Protein AF-A0A949BTP9-F1 (afdb_monomer_lite)

pLDDT: mean 86.11, std 14.09, range [42.12, 98.75]

Radius of gyration: 17.7 Å; chains: 1; bounding box: 39×38×44 Å

Sequence (178 aa):
MPKEGQIRRTRLQELIVFGQRAGFKTISLGFCNGVFEEVGILSDILSQYFIVYSVCCKTSGVDKRLQNTPYINPNAAFESACNPVGQAKIDNKLGVDLSVQLGICLGHDMAFESHTLPPTTTFAPKDRVLGHNTLAALYSGARAMDVDYADPRPYEVVARYVGAEPDDLDDLARGESA

Foldseek 3Di:
DDDPPDDPDALLRCVQVVCVVVVFAEEEEEEEPVCVVVVVVSQVVCVVRHHYHYHYQQNLVAFCVVVVHDDPDNPDPGDGDGQLLLSQVVQVVVVGQEYEYYQDEPLSVVLNVVNHPHHYDYNFYHDPVPRRPVVVCVVVVDDPVVDDPVPCPPVVSVVQVVPDDPVSSCPVVSNVSD

Secondary structure (DSSP, 8-state):
-PPTTS----HHHHHHHHHHHHT--EEEEEE-GGGHHHHHHHHHHHTTTSEEEEEETTTT--BGGGGTPPPSSTT-S--BPP-HHHHHHHHHHHT-SEEEEESPPTTHHHHHHTT--S-EEEEE---TTTTT-TTHHHHTT--GGGS-TTS-TTHHHHTTTTT--GGGG--HHHHTT-

Structure (mmCIF, N/CA/C/O backbone):
data_AF-A0A949BTP9-F1
#
_entry.id   AF-A0A949BTP9-F1
#
loop_
_atom_site.group_PDB
_atom_site.id
_atom_site.type_symbol
_atom_site.label_atom_id
_atom_site.label_alt_id
_atom_site.label_comp_id
_atom_site.label_asym_id
_atom_site.label_entity_id
_atom_site.label_seq_id
_atom_site.pdbx_PDB_ins_code
_atom_site.Cartn_x
_atom_site.Cartn_y
_atom_site.Cartn_z
_atom_site.occupancy
_atom_site.B_iso_or_equiv
_atom_site.auth_seq_id
_atom_site.auth_comp_id
_atom_site.auth_asym_id
_atom_site.auth_atom_id
_atom_site.pdbx_PDB_model_num
ATOM 1 N N . MET A 1 1 ? 0.899 21.263 14.293 1.00 64.75 1 MET A N 1
ATOM 2 C CA . MET A 1 1 ? 0.229 20.697 15.490 1.00 64.75 1 MET A CA 1
ATOM 3 C C . MET A 1 1 ? -1.276 20.898 15.344 1.00 64.75 1 MET A C 1
ATOM 5 O O . MET A 1 1 ? -1.644 21.952 14.829 1.00 64.75 1 MET A O 1
ATOM 9 N N . PRO A 1 2 ? -2.126 19.934 15.747 1.00 75.38 2 PRO A N 1
ATOM 10 C CA . PRO A 1 2 ? -3.582 20.077 15.664 1.00 75.38 2 PRO A CA 1
ATOM 11 C C . PRO A 1 2 ? -4.070 21.290 16.465 1.00 75.38 2 PRO A C 1
ATOM 13 O O . PRO A 1 2 ? -3.603 21.519 17.584 1.00 75.38 2 PRO A O 1
ATOM 16 N N . LYS A 1 3 ? -5.004 22.055 15.894 1.00 83.56 3 LYS A N 1
ATOM 17 C CA . LYS A 1 3 ? -5.662 23.185 16.565 1.00 83.56 3 LYS A CA 1
ATOM 18 C C . LYS A 1 3 ? -6.618 22.688 17.655 1.00 83.56 3 LYS A C 1
ATOM 20 O O . LYS A 1 3 ? -6.953 21.504 17.725 1.00 83.56 3 LYS A O 1
ATOM 25 N N . GLU A 1 4 ? -7.055 23.597 18.517 1.00 78.00 4 GLU A N 1
ATOM 26 C CA . GLU A 1 4 ? -8.084 23.311 19.516 1.00 78.00 4 GLU A CA 1
ATOM 27 C C . GLU A 1 4 ? -9.378 22.814 18.843 1.00 78.00 4 GLU A C 1
ATOM 29 O O . GLU A 1 4 ? -9.775 23.324 17.797 1.00 78.00 4 GLU A O 1
ATOM 34 N N . GLY A 1 5 ? -9.974 21.748 19.388 1.00 80.25 5 GLY A N 1
ATOM 35 C CA . GLY A 1 5 ? -11.140 21.066 18.810 1.00 80.25 5 GLY A CA 1
ATOM 36 C C . GLY A 1 5 ? -10.847 20.032 17.707 1.00 80.25 5 GLY A C 1
ATOM 37 O O . GLY A 1 5 ? -11.749 19.281 17.344 1.00 80.25 5 GLY A O 1
ATOM 38 N N . GLN A 1 6 ? -9.614 19.932 17.191 1.00 81.25 6 GLN A N 1
ATOM 39 C CA . GLN A 1 6 ? -9.257 18.913 16.192 1.00 81.25 6 GLN A CA 1
ATOM 40 C C . GLN A 1 6 ? -8.899 17.565 16.830 1.00 81.25 6 GLN A C 1
ATOM 42 O O . GLN A 1 6 ? -8.348 17.500 17.933 1.00 81.25 6 GLN A O 1
ATOM 47 N N . ILE A 1 7 ? -9.166 16.477 16.100 1.00 81.50 7 ILE A N 1
ATOM 48 C CA . ILE A 1 7 ? -8.783 15.119 16.502 1.00 81.50 7 ILE A CA 1
ATOM 49 C C . ILE A 1 7 ? -7.260 15.061 16.689 1.00 81.50 7 ILE A C 1
ATOM 51 O O . ILE A 1 7 ? -6.487 15.380 15.788 1.00 81.50 7 ILE A O 1
ATOM 55 N N . ARG A 1 8 ? -6.827 14.639 17.881 1.00 85.12 8 ARG A N 1
ATOM 56 C CA . ARG A 1 8 ? -5.415 14.430 18.231 1.00 85.12 8 ARG A CA 1
ATOM 57 C C . ARG A 1 8 ? -5.077 12.946 18.187 1.00 85.12 8 ARG A C 1
ATOM 59 O O . ARG A 1 8 ? -4.897 12.315 19.225 1.00 85.12 8 ARG A O 1
ATOM 66 N N . ARG A 1 9 ? -5.052 12.383 16.983 1.00 91.75 9 ARG A N 1
ATOM 67 C CA . ARG A 1 9 ? -4.648 10.996 16.736 1.00 91.75 9 ARG A CA 1
ATOM 68 C C . ARG A 1 9 ? -3.682 10.953 15.566 1.00 91.75 9 ARG A C 1
ATOM 70 O O . ARG A 1 9 ? -3.826 11.718 14.617 1.00 91.75 9 ARG A O 1
ATOM 77 N N . THR A 1 10 ? -2.689 10.077 15.645 1.00 94.25 10 THR A N 1
ATOM 78 C CA . THR A 1 10 ? -1.897 9.709 14.468 1.00 94.25 10 THR A CA 1
ATOM 79 C C . THR A 1 10 ? -2.757 8.883 13.513 1.00 94.25 10 THR A C 1
ATOM 81 O O . THR A 1 10 ? -3.760 8.300 13.927 1.00 94.25 10 THR A O 1
ATOM 84 N N . ARG A 1 11 ? -2.340 8.765 12.247 1.00 94.81 11 ARG A N 1
ATOM 85 C CA . ARG A 1 11 ? -3.023 7.904 11.267 1.00 94.81 11 ARG A CA 1
ATOM 86 C C . ARG A 1 11 ? -3.164 6.457 11.762 1.00 94.81 11 ARG A C 1
ATOM 88 O O . ARG A 1 11 ? -4.209 5.855 11.565 1.00 94.81 11 ARG A O 1
ATOM 95 N N . LEU A 1 12 ? -2.154 5.933 12.462 1.00 97.50 12 LEU A N 1
ATOM 96 C CA . LEU A 1 12 ? -2.194 4.610 13.097 1.00 97.50 12 LEU A CA 1
ATOM 97 C C . LEU A 1 12 ? -3.273 4.508 14.179 1.00 97.50 12 LEU A C 1
ATOM 99 O O . LEU A 1 12 ? -4.072 3.575 14.177 1.00 97.50 12 LEU A O 1
ATOM 103 N N . GLN A 1 13 ? -3.322 5.480 15.091 1.00 97.56 13 GLN A N 1
ATOM 104 C CA . GLN A 1 13 ? -4.334 5.505 16.149 1.00 97.56 13 GLN A CA 1
ATOM 105 C C . GLN A 1 13 ? -5.745 5.658 15.574 1.00 97.56 13 GLN A C 1
ATOM 107 O O . GLN A 1 13 ? -6.690 5.062 16.082 1.00 97.56 13 GLN A O 1
ATOM 112 N N . GLU A 1 14 ? -5.897 6.461 14.523 1.00 96.50 14 GLU A N 1
ATOM 113 C CA . GLU A 1 14 ? -7.171 6.642 13.838 1.00 96.50 14 GLU A CA 1
ATOM 114 C C . GLU A 1 14 ? -7.622 5.368 13.124 1.00 96.50 14 GLU A C 1
ATOM 116 O O . GLU A 1 14 ? -8.767 4.973 13.312 1.00 96.50 14 GLU A O 1
ATOM 121 N N . LEU A 1 15 ? -6.722 4.682 12.412 1.00 98.06 15 LEU A N 1
ATOM 122 C CA . LEU A 1 15 ? -6.996 3.396 11.768 1.00 98.06 15 LEU A CA 1
ATOM 123 C C . LEU A 1 15 ? -7.539 2.365 12.770 1.00 98.06 15 LEU A C 1
ATOM 125 O O . LEU A 1 15 ? -8.594 1.776 12.539 1.00 98.06 15 LEU A O 1
ATOM 129 N N . ILE A 1 16 ? -6.863 2.199 13.912 1.00 98.56 16 ILE A N 1
ATOM 130 C CA . ILE A 1 16 ? -7.267 1.239 14.949 1.00 98.56 16 ILE A CA 1
ATOM 131 C C . ILE A 1 16 ? -8.628 1.618 15.544 1.00 98.56 16 ILE A C 1
ATOM 133 O O . ILE A 1 16 ? -9.540 0.793 15.590 1.00 98.56 16 ILE A O 1
ATOM 137 N N . VAL A 1 17 ? -8.798 2.873 15.975 1.00 97.81 17 VAL A N 1
ATOM 138 C CA . VAL A 1 17 ? -10.048 3.311 16.619 1.00 97.81 17 VAL A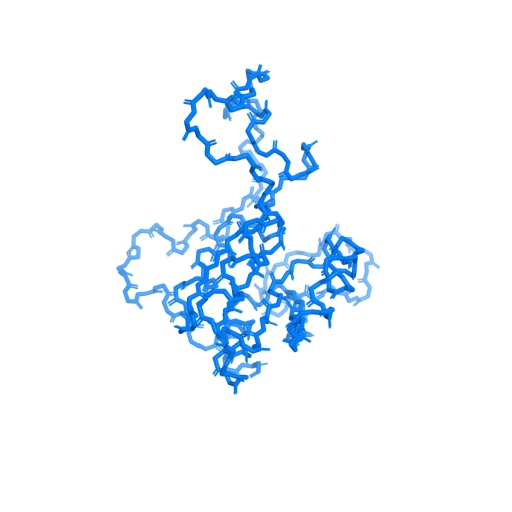 CA 1
ATOM 139 C C . VAL A 1 17 ? -11.222 3.273 15.643 1.00 97.81 17 VAL A C 1
ATOM 141 O O . VAL A 1 17 ? -12.331 2.913 16.041 1.00 97.81 17 VAL A O 1
ATOM 144 N N . PHE A 1 18 ? -11.000 3.646 14.382 1.00 97.62 18 PHE A N 1
ATOM 145 C CA . PHE A 1 18 ? -12.016 3.574 13.341 1.00 97.62 18 PHE A CA 1
ATOM 146 C C . PHE A 1 18 ? -12.445 2.126 13.108 1.00 97.62 18 PHE A C 1
ATOM 148 O O . PHE A 1 18 ? -13.634 1.839 13.221 1.00 97.62 18 PHE A O 1
ATOM 155 N N . GLY A 1 19 ? -11.495 1.208 12.890 1.00 98.06 19 GLY A N 1
ATOM 156 C CA . GLY A 1 19 ? -11.800 -0.206 12.661 1.00 98.06 19 GLY A CA 1
ATOM 157 C C . GLY A 1 19 ? -12.564 -0.844 13.824 1.00 98.06 19 GLY A C 1
ATOM 158 O O . GLY A 1 19 ? -13.581 -1.501 13.613 1.00 98.06 19 GLY A O 1
ATOM 159 N N . GLN A 1 20 ? -12.155 -0.570 15.068 1.00 98.38 20 GLN A N 1
ATOM 160 C CA . GLN A 1 20 ? -12.858 -1.063 16.258 1.00 98.38 20 GLN A CA 1
ATOM 161 C C . GLN A 1 20 ? -14.295 -0.537 16.349 1.00 98.38 20 GLN A C 1
ATOM 163 O O . GLN A 1 20 ? -15.212 -1.296 16.657 1.00 98.38 20 GLN A O 1
ATOM 168 N N . ARG A 1 21 ? -14.508 0.758 16.078 1.00 98.00 21 ARG A N 1
ATOM 169 C CA . ARG A 1 21 ? -15.843 1.379 16.126 1.00 98.00 21 ARG A CA 1
ATOM 170 C C . ARG A 1 21 ? -16.743 0.945 14.977 1.00 98.00 21 ARG A C 1
ATOM 172 O O . ARG A 1 21 ? -17.948 0.848 15.179 1.00 98.00 21 ARG A O 1
ATOM 179 N N . ALA A 1 22 ? -16.167 0.687 13.808 1.00 97.94 22 ALA A N 1
ATOM 180 C CA . ALA A 1 22 ? -16.874 0.147 12.655 1.00 97.94 22 ALA A CA 1
ATOM 181 C C . ALA A 1 22 ? -17.221 -1.345 12.824 1.00 97.94 22 ALA A C 1
ATOM 183 O O . ALA A 1 22 ? -18.015 -1.880 12.059 1.00 97.94 22 ALA A O 1
ATOM 184 N N . GLY A 1 23 ? -16.657 -2.013 13.838 1.00 98.19 23 GLY A N 1
ATOM 185 C CA . GLY A 1 23 ? -16.888 -3.432 14.099 1.00 98.19 23 GLY A CA 1
ATOM 186 C C . GLY A 1 23 ? -16.077 -4.369 13.203 1.00 98.19 23 GLY A C 1
ATOM 187 O O . GLY A 1 23 ? -16.351 -5.570 13.212 1.00 98.19 23 GLY A O 1
ATOM 188 N N . PHE A 1 24 ? -15.079 -3.846 12.483 1.00 98.56 24 PHE A N 1
ATOM 189 C CA . PHE A 1 24 ? -14.214 -4.620 11.594 1.00 98.56 24 PHE A CA 1
ATOM 190 C C . PHE A 1 24 ? -13.493 -5.732 12.359 1.00 98.56 24 PHE A C 1
ATOM 192 O O . PHE A 1 24 ? -13.070 -5.560 13.507 1.00 98.56 24 PHE A O 1
ATOM 199 N N . LYS A 1 25 ? -13.368 -6.890 11.715 1.00 98.56 25 LYS A N 1
ATOM 200 C CA . LYS A 1 25 ? -12.696 -8.091 12.222 1.00 98.56 25 LYS A CA 1
ATOM 201 C C . LYS A 1 25 ? -11.432 -8.401 11.445 1.00 98.56 25 LYS A C 1
ATOM 203 O O . LYS A 1 25 ? -10.498 -8.938 12.029 1.00 98.56 25 LYS A O 1
ATOM 208 N N . THR A 1 26 ? -11.405 -8.060 10.164 1.00 98.75 26 THR A N 1
ATOM 209 C CA . THR A 1 26 ? -10.352 -8.419 9.221 1.00 98.75 26 THR A CA 1
ATOM 210 C C . THR A 1 26 ? -9.813 -7.183 8.511 1.00 98.75 26 THR A C 1
ATOM 212 O O . THR A 1 26 ? -10.573 -6.340 8.040 1.00 98.75 26 THR A O 1
ATOM 215 N N . ILE A 1 27 ? -8.489 -7.070 8.435 1.00 98.69 27 ILE A N 1
ATOM 216 C CA . ILE A 1 27 ? -7.801 -6.013 7.691 1.00 98.69 27 ILE A CA 1
ATOM 217 C C . ILE A 1 27 ? -6.800 -6.667 6.744 1.00 98.69 27 ILE A C 1
ATOM 219 O O . ILE A 1 27 ? -6.021 -7.514 7.177 1.00 98.69 27 ILE A O 1
ATOM 223 N N . SER A 1 28 ? -6.792 -6.265 5.474 1.00 98.56 28 SER A N 1
ATOM 224 C CA . SER A 1 28 ? -5.697 -6.595 4.556 1.00 98.56 28 SER A CA 1
ATOM 225 C C . SER A 1 28 ? -4.701 -5.447 4.468 1.00 98.56 28 SER A C 1
ATOM 227 O O . SER A 1 28 ? -5.086 -4.279 4.419 1.00 98.56 28 SER A O 1
ATOM 229 N N . LEU A 1 29 ? -3.415 -5.782 4.432 1.00 98.62 29 LEU A N 1
ATOM 230 C CA . LEU A 1 29 ? -2.322 -4.869 4.131 1.00 98.62 29 LEU A CA 1
ATOM 231 C C . LEU A 1 29 ? -1.851 -5.129 2.699 1.00 98.62 29 LEU A C 1
ATOM 233 O O . LEU A 1 29 ? -1.089 -6.065 2.465 1.00 98.62 29 LEU A O 1
ATOM 237 N N . GLY A 1 30 ? -2.285 -4.306 1.746 1.00 97.94 30 GLY A N 1
ATOM 238 C CA . GLY A 1 30 ? -1.777 -4.316 0.373 1.00 97.94 30 GLY A CA 1
ATOM 239 C C . GLY A 1 30 ? -0.528 -3.444 0.270 1.00 97.94 30 GLY A C 1
ATOM 240 O O . GLY A 1 30 ? -0.593 -2.240 0.521 1.00 97.94 30 GLY A O 1
ATOM 241 N N . PHE A 1 31 ? 0.633 -4.002 -0.077 1.00 98.06 31 PHE A N 1
ATOM 242 C CA . PHE A 1 31 ? 1.885 -3.258 0.088 1.00 98.06 31 PHE A CA 1
ATOM 243 C C . PHE A 1 31 ? 2.948 -3.520 -0.968 1.00 98.06 31 PHE A C 1
ATOM 245 O O . PHE A 1 31 ? 3.046 -4.586 -1.570 1.00 98.06 31 PHE A O 1
ATOM 252 N N . CYS A 1 32 ? 3.825 -2.538 -1.174 1.00 96.31 32 CYS A N 1
ATOM 253 C CA . CYS A 1 32 ? 5.005 -2.759 -1.996 1.00 96.31 32 CYS A CA 1
ATOM 254 C C . CYS A 1 32 ? 6.104 -3.507 -1.235 1.00 96.31 32 CYS A C 1
ATOM 256 O O . CYS A 1 32 ? 6.438 -3.145 -0.116 1.00 96.31 32 CYS A O 1
ATOM 258 N N . ASN A 1 33 ? 6.798 -4.425 -1.913 1.00 94.81 33 ASN A N 1
ATOM 259 C CA . ASN A 1 33 ? 7.999 -5.090 -1.390 1.00 94.81 33 ASN A CA 1
ATOM 260 C C . ASN A 1 33 ? 9.076 -4.138 -0.826 1.00 94.81 33 ASN A C 1
ATOM 262 O O . ASN A 1 33 ? 9.906 -4.557 -0.035 1.00 94.81 33 ASN A O 1
ATOM 266 N N . GLY A 1 34 ? 9.099 -2.869 -1.250 1.00 93.38 34 GLY A N 1
ATOM 267 C CA . GLY A 1 34 ? 10.046 -1.875 -0.735 1.00 93.38 34 GLY A CA 1
ATOM 268 C C . GLY A 1 34 ? 9.767 -1.386 0.690 1.00 93.38 34 GLY A C 1
ATOM 269 O O . GLY A 1 34 ? 10.607 -0.672 1.211 1.00 93.38 34 GLY A O 1
ATOM 270 N N . VAL A 1 35 ? 8.621 -1.739 1.284 1.00 96.62 35 VAL A N 1
ATOM 271 C CA . VAL A 1 35 ? 8.239 -1.391 2.668 1.00 96.62 35 VAL A CA 1
ATOM 272 C C . VAL A 1 35 ? 7.942 -2.644 3.504 1.00 96.62 35 VAL A C 1
ATOM 274 O O . VAL A 1 35 ? 7.027 -2.673 4.325 1.00 96.62 35 VAL A O 1
ATOM 277 N N . PHE A 1 36 ? 8.644 -3.745 3.210 1.00 95.81 36 PHE A N 1
ATOM 278 C CA . PHE A 1 36 ? 8.369 -5.054 3.810 1.00 95.81 36 PHE A CA 1
ATOM 279 C C . PHE A 1 36 ? 8.552 -5.041 5.336 1.00 95.81 36 PHE A C 1
ATOM 281 O O . PHE A 1 36 ? 7.741 -5.618 6.059 1.00 95.81 36 PHE A O 1
ATOM 288 N N . GLU A 1 37 ? 9.582 -4.353 5.831 1.00 96.94 37 GLU A N 1
ATOM 289 C CA . GLU A 1 37 ? 9.876 -4.253 7.264 1.00 96.94 37 GLU A CA 1
ATOM 290 C C . GLU A 1 37 ? 8.825 -3.408 7.998 1.00 96.94 37 GLU A C 1
ATOM 292 O O . GLU A 1 37 ? 8.298 -3.825 9.031 1.00 96.94 37 GLU A O 1
ATOM 297 N N . GLU A 1 38 ? 8.443 -2.257 7.437 1.00 97.62 38 GLU A N 1
ATOM 298 C CA . GLU A 1 38 ? 7.422 -1.371 8.001 1.00 97.62 38 GLU A CA 1
ATOM 299 C C . GLU A 1 38 ? 6.053 -2.051 8.071 1.00 97.62 38 GLU A C 1
ATOM 301 O O . GLU A 1 38 ? 5.305 -1.860 9.034 1.00 97.62 38 GLU A O 1
ATOM 306 N N . VAL A 1 39 ? 5.727 -2.871 7.070 1.00 98.12 39 VAL A N 1
ATOM 307 C CA . VAL A 1 39 ? 4.493 -3.663 7.051 1.00 98.12 39 VAL A CA 1
ATOM 308 C C . VAL A 1 39 ? 4.522 -4.760 8.106 1.00 98.12 39 VAL A C 1
ATOM 310 O O . VAL A 1 39 ? 3.488 -4.998 8.723 1.00 98.12 39 VAL A O 1
ATOM 313 N N . GLY A 1 40 ? 5.678 -5.375 8.377 1.00 98.38 40 GLY A N 1
ATOM 314 C CA . GLY A 1 40 ? 5.840 -6.300 9.502 1.00 98.38 40 GLY A CA 1
ATOM 315 C C . GLY A 1 40 ? 5.491 -5.635 10.836 1.00 98.38 40 GLY A C 1
ATOM 316 O O . GLY A 1 40 ? 4.627 -6.119 11.564 1.00 98.38 40 GLY A O 1
ATOM 317 N N . ILE A 1 41 ? 6.062 -4.454 11.096 1.00 98.56 41 ILE A N 1
ATOM 318 C CA . ILE A 1 41 ? 5.778 -3.671 12.310 1.00 98.56 41 ILE A CA 1
ATOM 319 C C . ILE A 1 41 ? 4.290 -3.306 12.397 1.00 98.56 41 ILE A C 1
ATOM 321 O O . ILE A 1 41 ? 3.664 -3.463 13.447 1.00 98.56 41 ILE A O 1
ATOM 325 N N . LEU A 1 42 ? 3.702 -2.810 11.304 1.00 98.56 42 LEU A N 1
ATOM 326 C CA . LEU A 1 42 ? 2.287 -2.445 11.291 1.00 98.56 42 LEU A CA 1
ATOM 327 C C . LEU A 1 42 ? 1.387 -3.668 11.511 1.00 98.56 42 LEU A C 1
ATOM 329 O O . LEU A 1 42 ? 0.418 -3.579 12.265 1.00 98.56 42 LEU A O 1
ATOM 333 N N . SER A 1 43 ? 1.712 -4.799 10.884 1.00 98.62 43 SER A N 1
ATOM 334 C CA . SER A 1 43 ? 0.991 -6.061 11.040 1.00 98.62 43 SER A CA 1
ATOM 335 C C . SER A 1 43 ? 0.991 -6.518 12.496 1.00 98.62 43 SER A C 1
ATOM 337 O O . SER A 1 43 ? -0.074 -6.835 13.024 1.00 98.62 43 SER A O 1
ATOM 339 N N . ASP A 1 44 ? 2.137 -6.479 13.178 1.00 98.69 44 ASP A N 1
ATOM 340 C CA . ASP A 1 44 ? 2.255 -6.861 14.592 1.00 98.69 44 ASP A CA 1
ATOM 341 C C . ASP A 1 44 ? 1.409 -5.967 15.511 1.00 98.69 44 ASP A C 1
ATOM 343 O O . ASP A 1 44 ? 0.792 -6.433 16.473 1.00 98.69 44 ASP A O 1
ATOM 347 N N . ILE A 1 45 ? 1.336 -4.668 15.206 1.00 98.75 45 ILE A N 1
ATOM 348 C CA . ILE A 1 45 ? 0.495 -3.725 15.952 1.00 98.75 45 ILE A CA 1
ATOM 349 C C . ILE A 1 45 ? -0.990 -4.013 15.705 1.00 98.75 45 ILE A C 1
ATOM 351 O O . ILE A 1 45 ? -1.768 -4.108 16.655 1.00 98.75 45 ILE A O 1
ATOM 355 N N . LEU A 1 46 ? -1.405 -4.149 14.443 1.00 98.69 46 LEU A N 1
ATOM 356 C CA . LEU A 1 46 ? -2.812 -4.345 14.085 1.00 98.69 46 LEU A CA 1
ATOM 357 C C . LEU A 1 46 ? -3.344 -5.722 14.506 1.00 98.69 46 LEU A C 1
ATOM 359 O O . LEU A 1 46 ? -4.517 -5.826 14.867 1.00 98.69 46 LEU A O 1
ATOM 363 N N . SER A 1 47 ? -2.487 -6.746 14.542 1.00 98.69 47 SER A N 1
ATOM 364 C CA . SER A 1 47 ? -2.842 -8.115 14.952 1.00 98.69 47 SER A CA 1
ATOM 365 C C . SER A 1 47 ? -3.276 -8.220 16.418 1.00 98.69 47 SER A C 1
ATOM 367 O O . SER A 1 47 ? -3.894 -9.203 16.816 1.00 98.69 47 SER A O 1
ATOM 369 N N . GLN A 1 48 ? -3.011 -7.194 17.233 1.00 98.56 48 GLN A N 1
ATOM 370 C CA . GLN A 1 48 ? -3.530 -7.100 18.603 1.00 98.56 48 GLN A CA 1
ATOM 371 C C . GLN A 1 48 ? -5.034 -6.775 18.648 1.00 98.56 48 GLN A C 1
ATOM 373 O O . GLN A 1 48 ? -5.662 -6.919 19.698 1.00 98.56 48 GLN A O 1
ATOM 378 N N . TYR A 1 49 ? -5.614 -6.320 17.533 1.00 98.50 49 TYR A N 1
ATOM 379 C CA . TYR A 1 49 ? -6.989 -5.817 17.462 1.00 98.50 49 TYR A CA 1
ATOM 380 C C . TYR A 1 49 ? -7.836 -6.485 16.370 1.00 98.50 49 TYR A C 1
ATOM 382 O O . TYR A 1 49 ? -9.058 -6.549 16.517 1.00 98.50 49 TYR A O 1
ATOM 390 N N . PHE A 1 50 ? -7.211 -6.970 15.294 1.00 98.75 50 PHE A N 1
ATOM 391 C CA . PHE A 1 50 ? -7.872 -7.514 14.105 1.00 98.75 50 PHE A CA 1
ATOM 392 C C . PHE A 1 50 ? -7.177 -8.793 13.623 1.00 98.75 50 PHE A C 1
ATOM 394 O O . PHE A 1 50 ? -6.023 -9.049 13.951 1.00 98.75 50 PHE A O 1
ATOM 401 N N . ILE A 1 51 ? -7.860 -9.571 12.786 1.00 98.75 51 ILE A N 1
ATOM 402 C CA . ILE A 1 51 ? -7.226 -10.588 11.943 1.00 98.75 51 ILE A CA 1
ATOM 403 C C . ILE A 1 51 ? -6.570 -9.856 10.771 1.00 98.75 51 ILE A C 1
ATOM 405 O O . ILE A 1 51 ? -7.255 -9.172 10.011 1.00 98.75 51 ILE A O 1
ATOM 409 N N . VAL A 1 52 ? -5.252 -9.982 10.634 1.00 98.69 52 VAL A N 1
ATOM 410 C CA . VAL A 1 52 ? -4.486 -9.250 9.620 1.00 98.69 52 VAL A CA 1
ATOM 411 C C . VAL A 1 52 ? -4.025 -10.193 8.516 1.00 98.69 52 VAL A C 1
ATOM 413 O O . VAL A 1 52 ? -3.396 -11.216 8.779 1.00 98.69 52 VAL A O 1
ATOM 416 N N . TYR A 1 53 ? -4.317 -9.817 7.275 1.00 98.50 53 TYR A N 1
ATOM 417 C CA . TYR A 1 53 ? -3.737 -10.400 6.070 1.00 98.50 53 TYR A CA 1
ATOM 418 C C . TYR A 1 53 ? -2.717 -9.430 5.477 1.00 98.50 53 TYR A C 1
ATOM 420 O O . TYR A 1 53 ? -2.812 -8.219 5.675 1.00 98.50 53 TYR A O 1
ATOM 428 N N . SER A 1 54 ? -1.744 -9.943 4.730 1.00 97.25 54 SER A N 1
ATOM 429 C CA . SER A 1 54 ? -0.778 -9.112 4.016 1.00 97.25 54 SER A CA 1
ATOM 430 C C . SER A 1 54 ? -0.565 -9.628 2.598 1.00 97.25 54 SER A C 1
ATOM 432 O O . SER A 1 54 ? -0.458 -10.830 2.350 1.00 97.25 54 SER A O 1
ATOM 434 N N . VAL A 1 55 ? -0.539 -8.699 1.646 1.00 96.81 55 VAL A N 1
ATOM 435 C CA . VAL A 1 55 ? -0.527 -8.979 0.213 1.00 96.81 55 VAL A CA 1
ATOM 436 C C . VAL A 1 55 ? 0.551 -8.109 -0.432 1.00 96.81 55 VAL A C 1
ATOM 438 O O . VAL A 1 55 ? 0.399 -6.898 -0.570 1.00 96.81 55 VAL A O 1
ATOM 441 N N . CYS A 1 56 ? 1.683 -8.728 -0.777 1.00 96.56 56 CYS A N 1
ATOM 442 C CA . CYS A 1 56 ? 2.840 -8.043 -1.359 1.00 96.56 56 CYS A CA 1
ATOM 443 C C . CYS A 1 56 ? 2.649 -7.796 -2.859 1.00 96.56 56 CYS A C 1
ATOM 445 O O . CYS A 1 56 ? 2.173 -8.661 -3.584 1.00 96.56 56 CYS A O 1
ATOM 447 N N . CYS A 1 57 ? 3.166 -6.688 -3.390 1.00 92.38 57 CYS A N 1
ATOM 448 C CA . CYS A 1 57 ? 2.982 -6.324 -4.798 1.00 92.38 57 CYS A CA 1
ATOM 449 C C . CYS A 1 57 ? 3.547 -7.337 -5.791 1.00 92.38 57 CYS A C 1
ATOM 451 O O . CYS A 1 57 ? 3.273 -7.236 -6.980 1.00 92.38 57 CYS A O 1
ATOM 453 N N . LYS A 1 58 ? 4.362 -8.282 -5.324 1.00 90.81 58 LYS A N 1
ATOM 454 C CA . LYS A 1 58 ? 4.977 -9.346 -6.115 1.00 90.81 58 LYS A CA 1
ATOM 455 C C . LYS A 1 58 ? 4.176 -10.656 -6.111 1.00 90.81 58 LYS A C 1
ATOM 457 O O . LYS A 1 58 ? 4.724 -11.667 -6.540 1.00 90.81 58 LYS A O 1
ATOM 462 N N . THR A 1 59 ? 2.922 -10.653 -5.643 1.00 85.44 59 THR A N 1
ATOM 463 C CA . THR A 1 59 ? 2.087 -11.859 -5.451 1.00 85.44 59 THR A CA 1
ATOM 464 C C . THR A 1 59 ? 2.009 -12.792 -6.654 1.00 85.44 59 THR A C 1
ATOM 466 O O . THR A 1 59 ? 1.950 -13.998 -6.458 1.00 85.44 59 THR A O 1
ATOM 469 N N . SER A 1 60 ? 2.042 -12.273 -7.884 1.00 81.06 60 SER A N 1
ATOM 470 C CA . SER A 1 60 ? 1.923 -13.109 -9.083 1.00 81.06 60 SER A CA 1
ATOM 471 C C . SER A 1 60 ? 3.186 -13.901 -9.423 1.00 81.06 60 SER A C 1
ATOM 473 O O . SER A 1 60 ? 3.120 -14.822 -10.229 1.00 81.06 60 SER A O 1
ATOM 475 N N . GLY A 1 61 ? 4.355 -13.519 -8.891 1.00 82.44 61 GLY A N 1
ATOM 476 C CA . GLY A 1 61 ? 5.632 -14.140 -9.262 1.00 82.44 61 GLY A CA 1
ATOM 477 C C . GLY A 1 61 ? 5.972 -14.041 -10.758 1.00 82.44 61 GLY A C 1
ATOM 478 O O . GLY A 1 61 ? 6.873 -14.731 -11.224 1.00 82.44 61 GLY A O 1
ATOM 479 N N . VAL A 1 62 ? 5.269 -13.197 -11.521 1.00 83.44 62 VAL A N 1
ATOM 480 C CA . VAL A 1 62 ? 5.464 -13.064 -12.969 1.00 83.44 62 VAL A CA 1
ATOM 481 C C . VAL A 1 62 ? 6.765 -12.325 -13.237 1.00 83.44 62 VAL A C 1
ATOM 483 O O . VAL A 1 62 ? 6.986 -11.241 -12.705 1.00 83.44 62 VAL A O 1
ATOM 486 N N . ASP A 1 63 ? 7.618 -12.894 -14.078 1.00 84.44 63 ASP A N 1
ATOM 487 C CA . ASP A 1 63 ? 8.865 -12.273 -14.520 1.00 84.44 63 ASP A CA 1
ATOM 488 C C . ASP A 1 63 ? 8.585 -10.979 -15.303 1.00 84.44 63 ASP A C 1
ATOM 490 O O . ASP A 1 63 ? 7.781 -10.972 -16.239 1.00 84.44 63 ASP A O 1
ATOM 494 N N . LYS A 1 64 ? 9.260 -9.875 -14.957 1.00 83.94 64 LYS A N 1
ATOM 495 C CA . LYS A 1 64 ? 9.077 -8.590 -15.654 1.00 83.94 64 LYS A CA 1
ATOM 496 C C . LYS A 1 64 ? 9.347 -8.654 -17.158 1.00 83.94 64 LYS A C 1
ATOM 498 O O . LYS A 1 64 ? 8.706 -7.918 -17.908 1.00 83.94 64 LYS A O 1
ATOM 503 N N . ARG A 1 65 ? 10.241 -9.537 -17.616 1.00 80.94 65 ARG A N 1
ATOM 504 C CA . ARG A 1 65 ? 10.563 -9.700 -19.044 1.00 80.94 65 ARG A CA 1
ATOM 505 C C . ARG A 1 65 ? 9.357 -10.172 -19.847 1.00 80.94 65 ARG A C 1
ATOM 507 O O . ARG A 1 65 ? 9.207 -9.770 -20.993 1.00 80.94 65 ARG A O 1
ATOM 514 N N . LEU A 1 66 ? 8.461 -10.949 -19.233 1.00 80.56 66 LEU A N 1
ATOM 515 C CA . LEU A 1 66 ? 7.200 -11.371 -19.856 1.00 80.56 66 LEU A CA 1
ATOM 516 C C . LEU A 1 66 ? 6.222 -10.204 -20.051 1.00 80.56 66 LEU A C 1
ATOM 518 O O . LEU A 1 66 ? 5.259 -10.324 -20.801 1.00 80.56 66 LEU A O 1
ATOM 522 N N . GLN A 1 67 ? 6.462 -9.076 -19.381 1.00 71.00 67 GLN A N 1
ATOM 523 C CA . GLN A 1 67 ? 5.645 -7.869 -19.454 1.00 71.00 67 GLN A CA 1
ATOM 524 C C . GLN A 1 67 ? 6.338 -6.716 -20.189 1.00 71.00 67 GLN A C 1
ATOM 526 O O . GLN A 1 67 ? 5.845 -5.593 -20.134 1.00 71.00 67 GLN A O 1
ATOM 531 N N . ASN A 1 68 ? 7.459 -6.985 -20.872 1.00 74.50 68 ASN A N 1
ATOM 532 C CA . ASN A 1 68 ? 8.310 -5.980 -21.519 1.00 74.50 68 ASN A CA 1
ATOM 533 C C . ASN A 1 68 ? 8.829 -4.885 -20.569 1.00 74.50 68 ASN A C 1
ATOM 535 O O . ASN A 1 68 ? 9.269 -3.835 -21.025 1.00 74.50 68 ASN A O 1
ATOM 539 N N . THR A 1 69 ? 8.823 -5.130 -19.257 1.00 74.75 69 THR A N 1
ATOM 540 C CA . THR A 1 69 ? 9.356 -4.191 -18.269 1.00 74.75 69 THR A CA 1
ATOM 541 C C . THR A 1 69 ? 10.820 -4.541 -17.982 1.00 74.75 69 THR A C 1
ATOM 543 O O . THR A 1 69 ? 11.128 -5.700 -17.684 1.00 74.75 69 THR A O 1
ATOM 546 N N . PRO A 1 70 ? 11.751 -3.573 -18.011 1.00 78.25 70 PRO A N 1
ATOM 547 C CA . PRO A 1 70 ? 13.142 -3.838 -17.681 1.00 78.25 70 PRO A CA 1
ATOM 548 C C . PRO A 1 70 ? 13.320 -4.176 -16.194 1.00 78.25 70 PRO A C 1
ATOM 550 O O . PRO A 1 70 ? 12.609 -3.683 -15.304 1.00 78.25 70 PRO A O 1
ATOM 553 N N . TYR A 1 71 ? 14.313 -5.017 -15.916 1.00 85.50 71 TYR A N 1
ATOM 554 C CA . TYR A 1 71 ? 14.783 -5.242 -14.554 1.00 85.50 71 TYR A CA 1
ATOM 555 C C . TYR A 1 71 ? 15.441 -3.979 -14.009 1.00 85.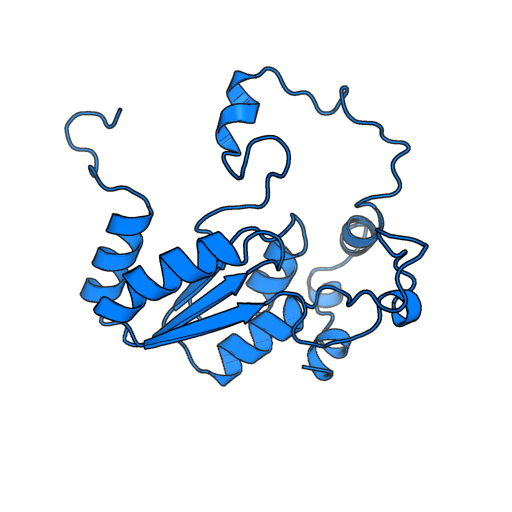50 71 TYR A C 1
ATOM 557 O O . TYR A 1 71 ? 16.059 -3.215 -14.751 1.00 85.50 71 TYR A O 1
ATOM 565 N N . ILE A 1 72 ? 15.330 -3.771 -12.698 1.00 82.56 72 ILE A N 1
ATOM 566 C CA . ILE A 1 72 ? 16.063 -2.701 -12.020 1.00 82.56 72 ILE A CA 1
ATOM 567 C C . ILE A 1 72 ? 17.538 -3.088 -11.916 1.00 82.56 72 ILE A C 1
ATOM 569 O O . ILE A 1 72 ? 18.405 -2.244 -12.124 1.00 82.56 72 ILE A O 1
ATOM 573 N N . ASN A 1 73 ? 17.819 -4.360 -11.622 1.00 84.12 73 ASN A N 1
ATOM 574 C CA . ASN A 1 73 ? 19.163 -4.921 -11.691 1.00 84.12 73 ASN A CA 1
ATOM 575 C C . ASN A 1 73 ? 19.313 -5.760 -12.974 1.00 84.12 73 ASN A C 1
ATOM 577 O O . ASN A 1 73 ? 18.811 -6.886 -13.013 1.00 84.12 73 ASN A O 1
ATOM 581 N N . PRO A 1 74 ? 20.037 -5.274 -14.001 1.00 83.62 74 PRO A N 1
ATOM 582 C CA . PRO A 1 74 ? 20.231 -6.008 -15.254 1.00 83.62 74 PRO A CA 1
ATOM 583 C C . PRO A 1 74 ? 20.914 -7.372 -15.083 1.00 83.62 74 PRO A C 1
ATOM 585 O O . PRO A 1 74 ? 20.756 -8.243 -15.931 1.00 83.62 74 PRO A O 1
ATOM 588 N N . ASN A 1 75 ? 21.653 -7.567 -13.986 1.00 89.31 75 ASN A N 1
ATOM 589 C CA . ASN A 1 75 ? 22.383 -8.800 -13.692 1.00 89.31 75 ASN A CA 1
ATOM 590 C C . ASN A 1 75 ? 21.574 -9.793 -12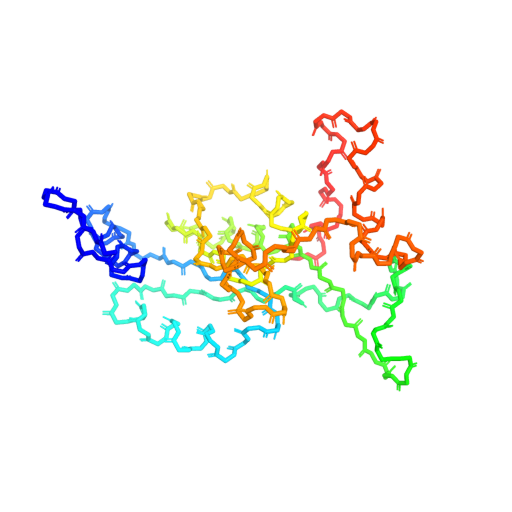.839 1.00 89.31 75 ASN A C 1
ATOM 592 O O . ASN A 1 75 ? 22.085 -10.857 -12.489 1.00 89.31 75 ASN A O 1
ATOM 596 N N . ALA A 1 76 ? 20.344 -9.453 -12.442 1.00 88.56 76 ALA A N 1
ATOM 597 C CA . ALA A 1 76 ? 19.509 -10.363 -11.669 1.00 88.56 76 ALA A CA 1
ATOM 598 C C . ALA A 1 76 ? 19.045 -11.547 -12.530 1.00 88.56 76 ALA A C 1
ATOM 600 O O . ALA A 1 76 ? 18.633 -11.379 -13.676 1.00 88.56 76 ALA A O 1
ATOM 601 N N . ALA A 1 77 ? 19.048 -12.752 -11.952 1.00 88.88 77 ALA A N 1
ATOM 602 C CA . ALA A 1 77 ? 18.503 -13.938 -12.616 1.00 88.88 77 ALA A CA 1
ATOM 603 C C . ALA A 1 77 ? 16.974 -13.849 -12.797 1.00 88.88 77 ALA A C 1
ATOM 605 O O . ALA A 1 77 ? 16.423 -14.362 -13.773 1.00 88.88 77 ALA A O 1
ATOM 606 N N . PHE A 1 78 ? 16.295 -13.177 -11.862 1.00 90.06 78 PHE A N 1
ATOM 607 C CA . PHE A 1 78 ? 14.848 -13.018 -11.832 1.00 90.06 78 PHE A CA 1
ATOM 608 C C . PHE A 1 78 ? 14.448 -11.731 -11.099 1.00 90.06 78 PHE A C 1
ATOM 610 O O . PHE A 1 78 ? 14.990 -11.431 -10.034 1.00 90.06 78 PHE A O 1
ATOM 617 N N . GLU A 1 79 ? 13.471 -11.002 -11.640 1.00 85.25 79 GLU A N 1
ATOM 618 C CA . GLU A 1 79 ? 12.811 -9.890 -10.959 1.00 85.25 79 GLU A CA 1
ATOM 619 C C . GLU A 1 79 ? 11.311 -9.923 -11.274 1.00 85.25 79 GLU A C 1
ATOM 621 O O . GLU A 1 79 ? 10.897 -9.801 -12.430 1.00 85.25 79 GLU A O 1
ATOM 626 N N . SER A 1 80 ? 10.485 -10.091 -10.239 1.00 88.00 80 SER A N 1
ATOM 627 C CA . SER A 1 80 ? 9.034 -10.165 -10.401 1.00 88.00 80 SER A CA 1
ATOM 628 C C . SER A 1 80 ? 8.418 -8.797 -10.697 1.00 88.00 80 SER A C 1
ATOM 630 O O . SER A 1 80 ? 8.831 -7.756 -10.165 1.00 88.00 80 SER A O 1
ATOM 632 N N . ALA A 1 81 ? 7.396 -8.781 -11.544 1.00 85.44 81 ALA A N 1
ATOM 633 C CA . ALA A 1 81 ? 6.571 -7.621 -11.832 1.00 85.44 81 ALA A CA 1
ATOM 634 C C . ALA A 1 81 ? 5.664 -7.285 -10.640 1.00 85.44 81 ALA A C 1
ATOM 636 O O . ALA A 1 81 ? 5.430 -8.105 -9.754 1.00 85.44 81 ALA A O 1
ATOM 637 N N . CYS A 1 82 ? 5.198 -6.038 -10.582 1.00 88.38 82 CYS A N 1
ATOM 638 C CA . CYS A 1 82 ? 4.159 -5.666 -9.627 1.00 88.38 82 CYS A CA 1
ATOM 639 C C . CYS A 1 82 ? 2.784 -6.068 -10.187 1.00 88.38 82 CYS A C 1
ATOM 641 O O . CYS A 1 82 ? 2.538 -5.829 -11.366 1.00 88.38 82 CYS A O 1
ATOM 643 N N . ASN A 1 83 ? 1.885 -6.612 -9.361 1.00 88.38 83 ASN A N 1
ATOM 644 C CA . ASN A 1 83 ? 0.516 -6.953 -9.764 1.00 88.38 83 ASN A CA 1
ATOM 645 C C . ASN A 1 83 ? -0.539 -6.300 -8.847 1.00 88.38 83 ASN A C 1
ATOM 647 O O . ASN A 1 83 ? -1.069 -6.970 -7.963 1.00 88.38 83 ASN A O 1
ATOM 651 N N . PRO A 1 84 ? -0.850 -5.002 -9.024 1.00 89.38 84 PRO A N 1
ATOM 652 C CA . PRO A 1 84 ? -1.772 -4.283 -8.144 1.00 89.38 84 PRO A CA 1
ATOM 653 C C . PRO A 1 84 ? -3.208 -4.821 -8.237 1.00 89.38 84 PRO A C 1
ATOM 655 O O . PRO A 1 84 ? -3.849 -4.990 -7.205 1.00 89.38 84 PRO A O 1
ATOM 658 N N . VAL A 1 85 ? -3.665 -5.186 -9.442 1.00 89.31 85 VAL A N 1
ATOM 659 C CA . VAL A 1 85 ? -4.979 -5.813 -9.673 1.00 89.31 85 VAL A CA 1
ATOM 660 C C . VAL A 1 85 ? -5.053 -7.184 -8.998 1.00 89.31 85 VAL A C 1
ATOM 662 O O . VAL A 1 85 ? -6.054 -7.522 -8.375 1.00 89.31 85 VAL A O 1
ATOM 665 N N . GLY A 1 86 ? -3.974 -7.969 -9.062 1.00 90.19 86 GLY A N 1
ATOM 666 C CA . GLY A 1 86 ? -3.876 -9.240 -8.347 1.00 90.19 86 GLY A CA 1
ATOM 667 C C . GLY A 1 86 ? -3.980 -9.076 -6.831 1.00 90.19 86 GLY A C 1
ATOM 668 O O . GLY A 1 86 ? -4.668 -9.860 -6.186 1.00 90.19 86 GLY A O 1
ATOM 669 N N . GLN A 1 87 ? -3.366 -8.035 -6.255 1.00 93.88 87 GLN A N 1
ATOM 670 C CA . GLN A 1 87 ? -3.542 -7.759 -4.826 1.00 93.88 87 GLN A CA 1
ATOM 671 C C . GLN A 1 87 ? -5.007 -7.436 -4.490 1.00 93.88 87 GLN A C 1
ATOM 673 O O . GLN A 1 87 ? -5.551 -8.001 -3.547 1.00 93.88 87 GLN A O 1
ATOM 678 N N . ALA A 1 88 ? -5.662 -6.591 -5.294 1.00 94.00 88 ALA A N 1
ATOM 679 C CA . ALA A 1 88 ? -7.073 -6.255 -5.112 1.00 94.00 88 ALA A CA 1
ATOM 680 C C . ALA A 1 88 ? -7.983 -7.495 -5.206 1.00 94.00 88 ALA A C 1
ATOM 682 O O . ALA A 1 88 ? -8.862 -7.690 -4.369 1.00 94.00 88 ALA A O 1
ATOM 683 N N . LYS A 1 89 ? -7.737 -8.391 -6.171 1.00 93.19 89 LYS A N 1
ATOM 684 C CA . LYS A 1 89 ? -8.473 -9.660 -6.310 1.00 93.19 89 LYS A CA 1
ATOM 685 C C . LYS A 1 89 ? -8.278 -10.589 -5.107 1.00 93.19 89 LYS A C 1
ATOM 687 O O . LYS A 1 89 ? -9.238 -11.238 -4.691 1.00 93.19 89 LYS A O 1
ATOM 692 N N . ILE A 1 90 ? -7.077 -10.632 -4.528 1.00 94.94 90 ILE A N 1
ATOM 693 C CA . ILE A 1 90 ? -6.817 -11.376 -3.287 1.00 94.94 90 ILE A CA 1
ATOM 694 C C . ILE A 1 90 ? -7.626 -10.777 -2.132 1.00 94.94 90 ILE A C 1
ATOM 696 O O . ILE A 1 90 ? -8.326 -11.526 -1.454 1.00 94.94 90 ILE A O 1
ATOM 700 N N . ASP A 1 91 ? -7.613 -9.455 -1.951 1.00 95.75 91 ASP A N 1
ATOM 701 C CA . ASP A 1 91 ? -8.405 -8.777 -0.912 1.00 95.75 91 ASP A CA 1
ATOM 702 C C . ASP A 1 91 ? -9.906 -9.060 -1.061 1.00 95.75 91 ASP A C 1
ATOM 704 O O . ASP A 1 91 ? -10.583 -9.403 -0.089 1.00 95.75 91 ASP A O 1
ATOM 708 N N . ASN A 1 92 ? -10.416 -8.998 -2.294 1.00 96.19 92 ASN A N 1
ATOM 709 C CA . ASN A 1 92 ? -11.809 -9.305 -2.614 1.00 96.19 92 ASN A CA 1
ATOM 710 C C . ASN A 1 92 ? -12.164 -10.754 -2.266 1.00 96.19 92 ASN A C 1
ATOM 712 O O . ASN A 1 92 ? -13.221 -11.016 -1.696 1.00 96.19 92 ASN A O 1
ATOM 716 N N . LYS A 1 93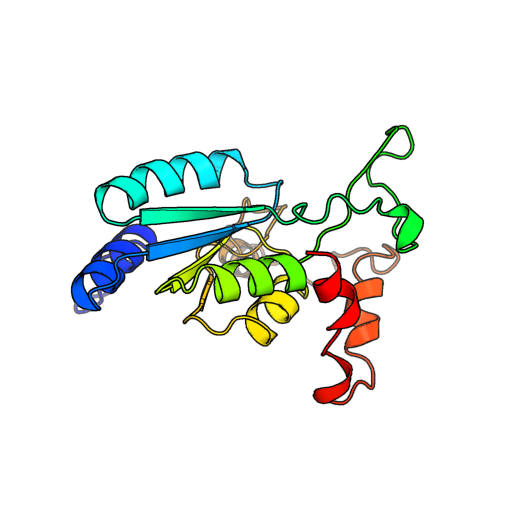 ? -11.276 -11.703 -2.587 1.00 96.12 93 LYS A N 1
ATOM 717 C CA . LYS A 1 93 ? -11.465 -13.130 -2.296 1.00 96.12 93 LYS A CA 1
ATOM 718 C C . LYS A 1 93 ? -11.397 -13.432 -0.800 1.00 96.12 93 LYS A C 1
ATOM 720 O O . LYS A 1 93 ? -12.106 -14.320 -0.333 1.00 96.12 93 LYS A O 1
ATOM 725 N N . LEU A 1 94 ? -10.551 -12.715 -0.063 1.00 96.19 94 LEU A N 1
ATOM 726 C CA . LEU A 1 94 ? -10.465 -12.810 1.394 1.00 96.19 94 LEU A CA 1
ATOM 727 C C . LEU A 1 94 ? -11.705 -12.227 2.085 1.00 96.19 94 LEU A C 1
ATOM 729 O O . LEU A 1 94 ? -11.975 -12.596 3.226 1.00 96.19 94 LEU A O 1
ATOM 733 N N . GLY A 1 95 ? -12.455 -11.349 1.408 1.00 96.50 95 GLY A N 1
ATOM 734 C CA . GLY A 1 95 ? -13.654 -10.723 1.961 1.00 96.50 95 GLY A CA 1
ATOM 735 C C . GLY A 1 95 ? -13.344 -9.873 3.191 1.00 96.50 95 GLY A C 1
ATOM 736 O O . GLY A 1 95 ? -14.096 -9.917 4.162 1.00 96.50 95 GLY A O 1
ATOM 737 N N . VAL A 1 96 ? -12.208 -9.164 3.176 1.00 98.19 96 VAL A N 1
ATOM 738 C CA . VAL A 1 96 ? -11.775 -8.356 4.323 1.00 98.19 96 VAL A CA 1
ATOM 739 C C . VAL A 1 96 ? -12.696 -7.161 4.563 1.00 98.19 96 VAL A C 1
ATOM 741 O O . VAL A 1 96 ? -13.276 -6.614 3.627 1.00 98.19 96 VAL A O 1
ATOM 744 N N . ASP A 1 97 ? -12.782 -6.709 5.813 1.00 98.56 97 ASP A N 1
ATOM 745 C CA . ASP A 1 97 ? -13.609 -5.551 6.173 1.00 98.56 97 ASP A CA 1
ATOM 746 C C . ASP A 1 97 ? -12.971 -4.216 5.748 1.00 98.56 97 ASP A C 1
ATOM 748 O O . ASP A 1 97 ? -13.673 -3.228 5.525 1.00 98.56 97 ASP A O 1
ATOM 752 N N . LEU A 1 98 ? -11.638 -4.172 5.653 1.00 98.62 98 LEU A N 1
ATOM 753 C CA . LEU A 1 98 ? -10.867 -2.993 5.258 1.00 98.62 98 LEU A CA 1
ATOM 754 C C . LEU A 1 98 ? -9.571 -3.402 4.545 1.00 98.62 98 LEU A C 1
ATOM 756 O O . LEU A 1 98 ? -8.822 -4.240 5.050 1.00 98.62 98 LEU A O 1
ATOM 760 N N . SER A 1 99 ? -9.265 -2.754 3.421 1.00 98.38 99 SER A N 1
ATOM 761 C CA . SER A 1 99 ? -7.949 -2.810 2.778 1.00 98.38 99 SER A CA 1
ATOM 762 C C . SER A 1 99 ? -7.133 -1.558 3.114 1.00 98.38 99 SER A C 1
ATOM 764 O O . SER A 1 99 ? -7.618 -0.427 3.019 1.00 98.38 99 SER A O 1
ATOM 766 N N . VAL A 1 100 ? -5.885 -1.741 3.541 1.00 98.50 100 VAL A N 1
ATOM 767 C CA . VAL A 1 100 ? -4.960 -0.660 3.896 1.00 98.50 100 VAL A CA 1
ATOM 768 C C . VAL A 1 100 ? -3.730 -0.737 3.003 1.00 98.50 100 VAL A C 1
ATOM 770 O O . VAL A 1 100 ? -3.011 -1.735 3.008 1.00 98.50 100 VAL A O 1
ATOM 773 N N . GLN A 1 101 ? -3.456 0.338 2.266 1.00 98.00 101 GLN A N 1
ATOM 774 C CA . GLN A 1 101 ? -2.342 0.396 1.327 1.00 98.00 101 GLN A CA 1
ATOM 775 C C . GLN A 1 101 ? -1.084 1.029 1.915 1.00 98.00 101 GLN A C 1
ATOM 777 O O . GLN A 1 101 ? -1.144 2.072 2.580 1.00 98.00 101 GLN A O 1
ATOM 782 N N . LEU A 1 102 ? 0.073 0.430 1.610 1.00 97.75 102 LEU A N 1
ATOM 783 C CA . LEU A 1 102 ? 1.384 0.899 2.061 1.00 97.75 102 LEU A CA 1
ATOM 784 C C . LEU A 1 102 ? 2.436 0.909 0.953 1.00 97.75 102 LEU A C 1
ATOM 786 O O . LEU A 1 102 ? 2.759 -0.106 0.333 1.00 97.75 102 LEU A O 1
ATOM 790 N N . GLY A 1 103 ? 3.031 2.080 0.744 1.00 96.44 103 GLY A N 1
ATOM 791 C CA . GLY A 1 103 ? 4.179 2.274 -0.126 1.00 96.44 103 GLY A CA 1
ATOM 792 C C . GLY A 1 103 ? 3.915 1.863 -1.570 1.00 96.44 103 GLY A C 1
ATOM 793 O O . GLY A 1 103 ? 4.847 1.427 -2.241 1.00 96.44 103 GLY A O 1
ATOM 794 N N . ILE A 1 104 ? 2.683 1.961 -2.070 1.00 94.94 104 ILE A N 1
ATOM 795 C CA . ILE A 1 104 ? 2.357 1.651 -3.467 1.00 94.94 104 ILE A CA 1
ATOM 796 C C . ILE A 1 104 ? 2.687 2.863 -4.353 1.00 94.94 104 ILE A C 1
ATOM 798 O O . ILE A 1 104 ? 2.554 4.013 -3.941 1.00 94.94 104 ILE A O 1
ATOM 802 N N . CYS A 1 105 ? 3.250 2.601 -5.539 1.00 91.25 105 CYS A N 1
ATOM 803 C CA . CYS A 1 105 ? 3.602 3.646 -6.505 1.00 91.25 105 CYS A CA 1
ATOM 804 C C . CYS A 1 105 ? 2.348 4.323 -7.067 1.00 91.25 105 CYS A C 1
ATOM 806 O O . CYS A 1 105 ? 1.381 3.622 -7.357 1.00 91.25 105 CYS A O 1
ATOM 808 N N . LEU A 1 106 ? 2.462 5.616 -7.386 1.00 87.19 106 LEU A N 1
ATOM 809 C CA . LEU A 1 106 ? 1.465 6.341 -8.174 1.00 87.19 106 LEU A CA 1
ATOM 810 C C . LEU A 1 106 ? 1.119 5.570 -9.462 1.00 87.19 106 LEU A C 1
ATOM 812 O O . LEU A 1 106 ? 2.012 5.107 -10.182 1.00 87.19 106 LEU A O 1
ATOM 816 N N . GLY A 1 107 ? -0.173 5.386 -9.710 1.00 86.06 107 GLY A N 1
ATOM 817 C CA . GLY A 1 107 ? -0.736 4.628 -10.827 1.00 86.06 107 GLY A CA 1
ATOM 818 C C . GLY A 1 107 ? -0.951 3.142 -10.521 1.00 86.06 107 GLY A C 1
ATOM 819 O O . GLY A 1 107 ? -1.910 2.561 -11.021 1.00 86.06 107 GLY A O 1
ATOM 820 N N . HIS A 1 108 ? -0.112 2.524 -9.679 1.00 88.31 108 HIS A N 1
ATOM 821 C CA . HIS A 1 108 ? -0.379 1.174 -9.159 1.00 88.31 108 HIS A CA 1
ATOM 822 C C . HIS A 1 108 ? -1.370 1.206 -7.992 1.00 88.31 108 HIS A C 1
ATOM 824 O O . HIS A 1 108 ? -2.117 0.251 -7.823 1.00 88.31 108 HIS A O 1
ATOM 830 N N . ASP A 1 109 ? -1.362 2.277 -7.199 1.00 90.81 109 ASP A N 1
ATOM 831 C CA . ASP A 1 109 ? -2.370 2.544 -6.171 1.00 90.81 109 ASP A CA 1
ATOM 832 C C . ASP A 1 109 ? -3.739 2.759 -6.821 1.00 90.81 109 ASP A C 1
ATOM 834 O O . ASP A 1 109 ? -4.679 2.050 -6.490 1.00 90.81 109 ASP A O 1
ATOM 838 N N . MET A 1 110 ? -3.815 3.602 -7.853 1.00 89.38 110 MET A N 1
ATOM 839 C CA . MET A 1 110 ? -5.026 3.834 -8.644 1.00 89.38 110 MET A CA 1
ATOM 840 C C . MET A 1 110 ? -5.597 2.528 -9.212 1.00 89.38 110 MET A C 1
ATOM 842 O O . MET A 1 110 ? -6.782 2.256 -9.056 1.00 89.38 110 MET A O 1
ATOM 846 N N . ALA A 1 111 ? -4.748 1.693 -9.825 1.00 86.56 111 ALA A N 1
ATOM 847 C CA . ALA A 1 111 ? -5.168 0.405 -10.376 1.00 86.56 111 ALA A CA 1
ATOM 848 C C . ALA A 1 111 ? -5.588 -0.603 -9.296 1.00 86.56 111 ALA A C 1
ATOM 850 O O . ALA A 1 111 ? -6.424 -1.460 -9.553 1.00 86.56 111 ALA A O 1
ATOM 851 N N . PHE A 1 112 ? -5.003 -0.543 -8.099 1.00 91.06 112 PHE A N 1
ATOM 852 C CA . PHE A 1 112 ? -5.470 -1.346 -6.973 1.00 91.06 112 PHE A CA 1
ATOM 853 C C . PHE A 1 112 ? -6.864 -0.881 -6.554 1.00 91.06 112 PHE A C 1
ATOM 855 O O . PHE A 1 112 ? -7.799 -1.672 -6.566 1.00 91.06 112 PHE A O 1
ATOM 862 N N . GLU A 1 113 ? -7.002 0.407 -6.225 1.00 92.12 113 GLU A N 1
ATOM 863 C CA . GLU A 1 113 ? -8.231 1.002 -5.690 1.00 92.12 113 GLU A CA 1
ATOM 864 C C . GLU A 1 113 ? -9.414 0.825 -6.644 1.00 92.12 113 GLU A C 1
ATOM 866 O O . GLU A 1 113 ? -10.518 0.546 -6.186 1.00 92.12 113 GLU A O 1
ATOM 871 N N . SER A 1 114 ? -9.192 0.911 -7.960 1.00 88.75 114 SER A N 1
ATOM 872 C CA . SER A 1 114 ? -10.254 0.727 -8.953 1.00 88.75 114 SER A CA 1
ATOM 873 C C . SER A 1 114 ? -10.804 -0.703 -9.027 1.00 88.75 114 SER A C 1
ATOM 875 O O . SER A 1 114 ? -11.898 -0.892 -9.549 1.00 88.75 114 SER A O 1
ATOM 877 N N . HIS A 1 115 ? -10.085 -1.703 -8.502 1.00 90.25 115 HIS A N 1
ATOM 878 C CA . HIS A 1 115 ? -10.491 -3.115 -8.534 1.00 90.25 115 HIS A CA 1
ATOM 879 C C . HIS A 1 115 ? -10.784 -3.699 -7.140 1.00 90.25 115 HIS A C 1
ATOM 881 O O . HIS A 1 115 ? -11.163 -4.870 -7.029 1.00 90.25 115 HIS A O 1
ATOM 887 N N . THR A 1 116 ? -10.607 -2.927 -6.065 1.00 92.56 116 THR A N 1
ATOM 888 C CA . THR A 1 116 ? -10.876 -3.373 -4.690 1.00 92.56 116 THR A CA 1
ATOM 889 C C . THR A 1 116 ? -12.334 -3.120 -4.314 1.00 92.56 116 THR A C 1
ATOM 891 O O . THR A 1 116 ? -12.843 -2.014 -4.460 1.00 92.56 116 THR A O 1
ATOM 894 N N . LEU A 1 117 ? -13.010 -4.150 -3.804 1.00 94.38 117 LEU A N 1
ATOM 895 C CA . LEU A 1 117 ? -14.397 -4.083 -3.335 1.00 94.38 117 LEU A CA 1
ATOM 896 C C . LEU A 1 117 ? -14.507 -3.648 -1.861 1.00 94.38 117 LEU A C 1
ATOM 898 O O . LEU A 1 117 ? -15.402 -2.856 -1.557 1.00 94.38 117 LEU A O 1
ATOM 902 N N . PRO A 1 118 ? -13.647 -4.119 -0.927 1.00 95.06 118 PRO A N 1
ATOM 903 C CA . PRO A 1 118 ? -13.611 -3.575 0.426 1.00 95.06 118 PRO A CA 1
ATOM 904 C C . PRO A 1 118 ? -13.332 -2.064 0.455 1.00 95.06 118 PRO A C 1
ATOM 906 O O . PRO A 1 118 ? -12.602 -1.547 -0.400 1.00 95.06 118 PRO A O 1
ATOM 909 N N . PRO A 1 119 ? -13.815 -1.342 1.485 1.00 96.56 119 PRO A N 1
ATOM 910 C CA . PRO A 1 119 ? -13.341 0.004 1.770 1.00 96.56 119 PRO A CA 1
ATOM 911 C C . PRO A 1 119 ? -11.811 0.022 1.813 1.00 96.56 119 PRO A C 1
ATOM 913 O O . PRO A 1 119 ? -11.193 -0.835 2.446 1.00 96.56 119 PRO A O 1
ATOM 916 N N . THR A 1 120 ? -11.204 0.993 1.135 1.00 96.69 120 THR A N 1
ATOM 917 C CA . THR A 1 120 ? -9.747 1.077 0.996 1.00 96.69 120 THR A CA 1
ATOM 918 C C . THR A 1 120 ? -9.231 2.401 1.543 1.00 96.69 120 THR A C 1
ATOM 920 O O . THR A 1 120 ? -9.863 3.446 1.385 1.00 96.69 120 THR A O 1
ATOM 923 N N . THR A 1 121 ? -8.083 2.375 2.218 1.00 97.25 121 THR A N 1
ATOM 924 C CA . THR A 1 121 ? -7.398 3.590 2.667 1.00 97.25 121 THR A CA 1
ATOM 925 C C . THR A 1 121 ? -5.888 3.476 2.514 1.00 97.25 121 THR A C 1
ATOM 927 O O . THR A 1 121 ? -5.305 2.423 2.751 1.00 97.25 121 THR A O 1
ATOM 930 N N . THR A 1 122 ? -5.233 4.583 2.179 1.00 96.69 122 THR A N 1
ATOM 931 C CA . THR A 1 122 ? -3.774 4.635 2.046 1.00 96.69 122 THR A CA 1
ATOM 932 C C . THR A 1 122 ? -3.144 5.123 3.344 1.00 96.69 122 THR A C 1
ATOM 934 O O . THR A 1 122 ? -3.374 6.251 3.786 1.00 96.69 122 THR A O 1
ATOM 937 N N . PHE A 1 123 ? -2.340 4.263 3.974 1.00 97.50 123 PHE A N 1
ATOM 938 C CA . PHE A 1 123 ? -1.604 4.598 5.192 1.00 97.50 123 PHE A CA 1
ATOM 939 C C . PHE A 1 123 ? -0.361 5.432 4.877 1.00 97.50 123 PHE A C 1
ATOM 941 O O . PHE A 1 123 ? -0.084 6.409 5.572 1.00 97.50 123 PHE A O 1
ATOM 948 N N . ALA A 1 124 ? 0.358 5.067 3.812 1.00 96.06 124 ALA A N 1
ATOM 949 C CA . ALA A 1 124 ? 1.529 5.793 3.339 1.00 96.06 124 ALA A CA 1
ATOM 950 C C . ALA A 1 124 ? 1.683 5.634 1.814 1.00 96.06 124 ALA A C 1
ATOM 952 O O . ALA A 1 124 ? 1.925 4.516 1.355 1.00 96.06 124 ALA A O 1
ATOM 953 N N . PRO A 1 125 ? 1.566 6.703 1.007 1.00 94.62 125 PRO A N 1
ATOM 954 C CA . PRO A 1 125 ? 1.871 6.635 -0.423 1.00 94.62 125 PRO A CA 1
ATOM 955 C C . PRO A 1 125 ? 3.370 6.394 -0.658 1.00 94.62 125 PRO A C 1
ATOM 957 O O . PRO A 1 125 ? 4.211 6.654 0.211 1.00 94.62 125 PRO A O 1
ATOM 960 N N . LYS A 1 126 ? 3.757 5.890 -1.837 1.00 94.00 126 LYS A N 1
ATOM 961 C CA . LYS A 1 126 ? 5.186 5.751 -2.138 1.00 94.00 126 LYS A CA 1
ATOM 962 C C . LYS A 1 126 ? 5.849 7.106 -2.359 1.00 94.00 126 LYS A C 1
ATOM 964 O O . LYS A 1 126 ? 5.582 7.772 -3.351 1.00 94.00 126 LYS A O 1
ATOM 969 N N . ASP A 1 127 ? 6.844 7.395 -1.530 1.00 92.94 127 ASP A N 1
ATOM 970 C CA . ASP A 1 127 ? 7.846 8.422 -1.786 1.00 92.94 127 ASP A CA 1
ATOM 971 C C . ASP A 1 127 ? 9.218 7.859 -1.419 1.00 92.94 127 ASP A C 1
ATOM 973 O O . ASP A 1 127 ? 9.513 7.622 -0.250 1.00 92.94 127 ASP A O 1
ATOM 977 N N . ARG A 1 128 ? 10.047 7.589 -2.431 1.00 88.94 128 ARG A N 1
ATOM 978 C CA . ARG A 1 128 ? 11.379 7.005 -2.215 1.00 88.94 128 ARG A CA 1
ATOM 979 C C . ARG A 1 128 ? 12.386 8.027 -1.699 1.00 88.94 128 ARG A C 1
ATOM 981 O O . ARG A 1 128 ? 13.378 7.632 -1.103 1.00 88.94 128 ARG A O 1
ATOM 988 N N . VAL A 1 129 ? 12.162 9.311 -1.974 1.00 89.56 129 VAL A N 1
ATOM 989 C CA . VAL A 1 129 ? 13.118 10.378 -1.665 1.00 89.56 129 VAL A CA 1
ATOM 990 C C . VAL A 1 129 ? 12.921 10.849 -0.231 1.00 89.56 129 VAL A C 1
ATOM 992 O O . VAL A 1 129 ? 13.890 11.064 0.489 1.00 89.56 129 VAL A O 1
ATOM 995 N N . LEU A 1 130 ? 11.664 10.964 0.198 1.00 92.12 130 LEU A N 1
ATOM 996 C CA . LEU A 1 130 ? 11.292 11.516 1.501 1.00 92.12 130 LEU A CA 1
ATOM 997 C C . LEU A 1 130 ? 10.830 10.447 2.496 1.00 92.12 130 LEU A C 1
ATOM 999 O O . LEU A 1 130 ? 10.179 10.775 3.487 1.00 92.12 130 LEU A O 1
ATOM 1003 N N . GLY A 1 131 ? 11.125 9.170 2.229 1.00 91.88 131 GLY A N 1
ATOM 1004 C CA . GLY A 1 131 ? 10.759 8.064 3.116 1.00 91.88 131 GLY A CA 1
ATOM 1005 C C . GLY A 1 131 ? 9.255 8.019 3.388 1.00 91.88 131 GLY A C 1
ATOM 1006 O O . GLY A 1 131 ? 8.831 7.961 4.537 1.00 91.88 131 GLY A O 1
ATOM 1007 N N . HIS A 1 132 ? 8.447 8.107 2.330 1.00 94.44 132 HIS A N 1
ATOM 1008 C CA . HIS A 1 132 ? 6.980 8.081 2.380 1.00 94.44 132 HIS A CA 1
ATOM 1009 C C . HIS A 1 132 ? 6.309 9.296 3.053 1.00 94.44 132 HIS A C 1
ATOM 1011 O O . HIS A 1 132 ? 5.091 9.307 3.229 1.00 94.44 132 HIS A O 1
ATOM 1017 N N . ASN A 1 133 ? 7.062 10.358 3.366 1.00 92.88 133 ASN A N 1
ATOM 1018 C CA . ASN A 1 133 ? 6.534 11.625 3.876 1.00 92.88 133 ASN A CA 1
ATOM 1019 C C . ASN A 1 133 ? 6.270 12.635 2.743 1.00 92.88 133 ASN A C 1
ATOM 1021 O O . ASN A 1 133 ? 6.957 13.649 2.616 1.00 92.88 133 ASN A O 1
ATOM 1025 N N . THR A 1 134 ? 5.258 12.369 1.917 1.00 91.81 134 THR A N 1
ATOM 1026 C CA . THR A 1 134 ? 4.981 13.153 0.695 1.00 91.81 134 THR A CA 1
ATOM 1027 C C . THR A 1 134 ? 4.713 14.636 0.943 1.00 91.81 134 THR A C 1
ATOM 1029 O O . THR A 1 134 ? 5.042 15.470 0.102 1.00 91.81 134 THR A O 1
ATOM 1032 N N . LEU A 1 135 ? 4.157 15.010 2.101 1.00 91.69 135 LEU A N 1
ATOM 1033 C CA . LEU A 1 135 ? 3.909 16.420 2.422 1.00 91.69 135 LEU A CA 1
ATOM 1034 C C . LEU A 1 135 ? 5.202 17.229 2.574 1.00 91.69 135 LEU A C 1
ATOM 1036 O O . LEU A 1 135 ? 5.176 18.438 2.353 1.00 91.69 135 LEU A O 1
ATOM 1040 N N . ALA A 1 136 ? 6.332 16.593 2.903 1.00 92.25 136 ALA A N 1
ATOM 1041 C CA . ALA A 1 136 ? 7.609 17.294 2.998 1.00 92.25 136 ALA A CA 1
ATOM 1042 C C . ALA A 1 136 ? 8.048 17.901 1.651 1.00 92.25 136 ALA A C 1
ATOM 1044 O O . ALA A 1 136 ? 8.672 18.963 1.652 1.00 92.25 136 ALA A O 1
ATOM 1045 N N . ALA A 1 137 ? 7.641 17.316 0.516 1.00 91.56 137 ALA A N 1
ATOM 1046 C CA . ALA A 1 137 ? 7.951 17.841 -0.817 1.00 91.56 137 ALA A CA 1
ATOM 1047 C C . ALA A 1 137 ? 7.349 19.237 -1.059 1.00 91.56 137 ALA A C 1
ATOM 1049 O O . ALA A 1 137 ? 7.954 20.077 -1.725 1.00 91.56 137 ALA A O 1
ATOM 1050 N N . LEU A 1 138 ? 6.175 19.518 -0.478 1.00 90.44 138 LEU A N 1
ATOM 1051 C CA . LEU A 1 138 ? 5.494 20.810 -0.626 1.00 90.44 138 LEU A CA 1
ATOM 1052 C C . LEU A 1 138 ? 6.267 21.953 0.042 1.00 90.44 138 LEU A C 1
ATOM 1054 O O . LEU A 1 138 ? 6.166 23.103 -0.378 1.00 90.44 138 LEU A O 1
ATOM 1058 N N . TYR A 1 139 ? 7.042 21.636 1.079 1.00 90.81 139 TYR A N 1
ATOM 1059 C CA . TYR A 1 139 ? 7.835 22.606 1.832 1.00 90.81 139 TYR A CA 1
ATOM 1060 C C . TYR A 1 139 ? 9.288 22.685 1.356 1.00 90.81 139 TYR A C 1
ATOM 1062 O O . TYR A 1 139 ? 9.997 23.613 1.734 1.00 90.81 139 TYR A O 1
ATOM 1070 N N . SER A 1 140 ? 9.741 21.732 0.535 1.00 85.69 140 SER A N 1
ATOM 1071 C CA . SER A 1 140 ? 11.128 21.663 0.069 1.00 85.69 140 SER A CA 1
ATOM 1072 C C . SER A 1 140 ? 11.383 22.452 -1.217 1.00 85.69 140 SER A C 1
ATOM 1074 O O . SER A 1 140 ? 12.517 22.491 -1.684 1.00 85.69 140 SER A O 1
ATOM 1076 N N . GLY A 1 141 ? 10.343 23.039 -1.821 1.00 83.25 141 GLY A N 1
ATOM 1077 C CA . GLY A 1 141 ? 10.444 23.680 -3.132 1.00 83.25 141 GLY A CA 1
ATOM 1078 C C . GLY A 1 141 ? 10.723 22.686 -4.261 1.00 83.25 141 GLY A C 1
ATOM 1079 O O . GLY A 1 141 ? 11.289 23.087 -5.271 1.00 83.25 141 GLY A O 1
ATOM 1080 N N . ALA A 1 142 ? 10.359 21.408 -4.091 1.00 84.56 142 ALA A N 1
ATOM 1081 C CA . ALA A 1 142 ? 10.488 20.404 -5.143 1.00 84.56 142 ALA A CA 1
ATOM 1082 C C . ALA A 1 142 ? 9.620 20.799 -6.344 1.00 84.56 142 ALA A C 1
ATOM 1084 O O . ALA A 1 142 ? 8.420 21.046 -6.195 1.00 84.56 142 ALA A O 1
ATOM 1085 N N . ARG A 1 143 ? 10.212 20.865 -7.539 1.00 79.25 143 ARG A N 1
ATOM 1086 C CA . ARG A 1 143 ? 9.486 21.218 -8.762 1.00 79.25 143 ARG A CA 1
ATOM 1087 C C . ARG A 1 143 ? 9.581 20.093 -9.771 1.00 79.25 143 ARG A C 1
ATOM 1089 O O . ARG A 1 143 ? 10.604 19.434 -9.905 1.00 79.25 143 ARG A O 1
ATOM 1096 N N . ALA A 1 144 ? 8.530 19.956 -10.572 1.00 74.62 144 ALA A N 1
ATOM 1097 C CA . ALA A 1 144 ? 8.511 19.003 -11.675 1.00 74.62 144 ALA A CA 1
ATOM 1098 C C . ALA A 1 144 ? 9.637 19.255 -12.697 1.00 74.62 144 ALA A C 1
ATOM 1100 O O . ALA A 1 144 ? 10.031 18.333 -13.389 1.00 74.62 144 ALA A O 1
ATOM 1101 N N . MET A 1 145 ? 10.162 20.483 -12.793 1.00 69.69 145 MET A N 1
ATOM 1102 C CA . MET A 1 145 ? 11.303 20.838 -13.656 1.00 69.69 145 MET A CA 1
ATOM 1103 C C . MET A 1 145 ? 12.660 20.331 -13.147 1.00 69.69 145 MET A C 1
ATOM 1105 O O . MET A 1 145 ? 13.621 20.341 -13.905 1.00 69.69 145 MET A O 1
ATOM 1109 N N . ASP A 1 146 ? 12.738 19.888 -11.890 1.00 79.12 146 ASP A N 1
ATOM 1110 C CA . ASP A 1 146 ? 13.947 19.293 -11.311 1.00 79.12 146 ASP A CA 1
ATOM 1111 C C . ASP A 1 146 ? 14.006 17.765 -11.579 1.00 79.12 146 ASP A C 1
ATOM 1113 O O . ASP A 1 146 ? 14.866 17.064 -11.048 1.00 79.12 146 ASP A O 1
ATOM 1117 N N . VAL A 1 147 ? 13.078 17.241 -12.397 1.00 80.75 147 VAL A N 1
ATOM 1118 C CA . VAL A 1 147 ? 12.984 15.834 -12.815 1.00 80.75 147 VAL A CA 1
ATOM 1119 C C . VAL A 1 147 ? 13.608 15.656 -14.198 1.00 80.75 147 VAL A C 1
ATOM 1121 O O . VAL A 1 147 ? 13.396 16.469 -15.098 1.00 80.75 147 VAL A O 1
ATOM 1124 N N . ASP A 1 148 ? 14.338 14.558 -14.386 1.00 80.50 148 ASP A N 1
ATOM 1125 C CA . ASP A 1 148 ? 14.789 14.127 -15.705 1.00 80.50 148 ASP A CA 1
ATOM 1126 C C . ASP A 1 148 ? 13.613 13.548 -16.511 1.00 80.50 148 ASP A C 1
ATOM 1128 O O . ASP A 1 148 ? 13.220 12.399 -16.321 1.00 80.50 148 ASP A O 1
ATOM 1132 N N . TYR A 1 149 ? 13.047 14.345 -17.422 1.00 79.38 149 TYR A N 1
ATOM 1133 C CA . TYR A 1 149 ? 11.982 13.898 -18.334 1.00 79.38 149 TYR A CA 1
ATOM 1134 C C . TYR A 1 149 ? 12.469 12.913 -19.407 1.00 79.38 149 TYR A C 1
ATOM 1136 O O . TYR A 1 149 ? 11.655 12.393 -20.169 1.00 79.38 149 TYR A O 1
ATOM 1144 N N . ALA A 1 150 ? 13.777 12.661 -19.508 1.00 76.62 150 ALA A N 1
ATOM 1145 C CA . ALA A 1 150 ? 14.297 11.586 -20.339 1.00 76.62 150 ALA A CA 1
ATOM 1146 C C . ALA A 1 150 ? 14.295 10.228 -19.612 1.00 76.62 150 ALA A C 1
ATOM 1148 O O . ALA A 1 150 ? 14.497 9.210 -20.278 1.00 76.62 150 ALA A O 1
ATOM 1149 N N . ASP A 1 151 ? 14.041 10.173 -18.290 1.00 72.50 151 ASP A N 1
ATOM 1150 C CA . ASP A 1 151 ? 13.862 8.900 -17.577 1.00 72.50 151 ASP A CA 1
ATOM 1151 C C . ASP A 1 151 ? 12.606 8.207 -18.122 1.00 72.50 151 ASP A C 1
ATOM 1153 O O . ASP A 1 151 ? 11.506 8.718 -17.934 1.00 72.50 151 ASP A O 1
ATOM 1157 N N . PRO A 1 152 ? 12.715 7.030 -18.764 1.00 63.88 152 PRO A N 1
ATOM 1158 C CA . PRO A 1 152 ? 11.580 6.361 -19.396 1.00 63.88 152 PRO A CA 1
ATOM 1159 C C . PRO A 1 152 ? 10.477 5.931 -18.403 1.00 63.88 152 PRO A C 1
ATOM 1161 O O . PRO A 1 152 ? 9.413 5.460 -18.811 1.00 63.88 152 PRO A O 1
ATOM 1164 N N . ARG A 1 153 ? 10.696 6.074 -17.090 1.00 67.06 153 ARG A N 1
ATOM 11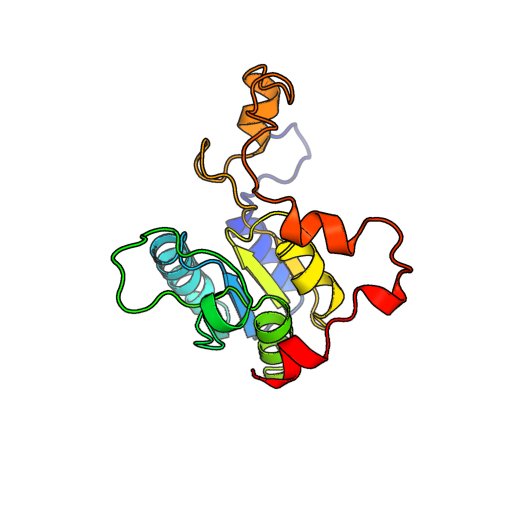65 C CA . ARG A 1 153 ? 9.730 5.757 -16.031 1.00 67.06 153 ARG A CA 1
ATOM 1166 C C . ARG A 1 153 ? 9.043 7.043 -15.538 1.00 67.06 153 ARG A C 1
ATOM 1168 O O . ARG A 1 153 ? 9.727 8.020 -15.266 1.00 67.06 153 ARG A O 1
ATOM 1175 N N . PRO A 1 154 ? 7.717 7.041 -15.293 1.00 59.78 154 PRO A N 1
ATOM 1176 C CA . PRO A 1 154 ? 6.789 5.912 -15.300 1.00 59.78 154 PRO A CA 1
ATOM 1177 C C . PRO A 1 154 ? 5.931 5.879 -16.578 1.00 59.78 154 PRO A C 1
ATOM 1179 O O . PRO A 1 154 ? 4.748 5.538 -16.507 1.00 59.78 154 PRO A O 1
ATOM 1182 N N . TYR A 1 155 ? 6.487 6.262 -17.734 1.00 57.34 155 TYR A N 1
ATOM 1183 C CA . TYR A 1 155 ? 5.693 6.503 -18.943 1.00 57.34 155 TYR A CA 1
ATOM 1184 C C . TYR A 1 155 ? 4.896 5.271 -19.418 1.00 57.34 155 TYR A C 1
ATOM 1186 O O . TYR A 1 155 ? 3.825 5.439 -19.995 1.00 57.34 155 TYR A O 1
ATOM 1194 N N . GLU A 1 156 ? 5.318 4.047 -19.069 1.00 57.88 156 GLU A N 1
ATOM 1195 C CA . GLU A 1 156 ? 4.556 2.805 -19.310 1.00 57.88 156 GLU A CA 1
ATOM 1196 C C . GLU A 1 156 ? 3.175 2.777 -18.624 1.00 57.88 156 GLU A C 1
ATOM 1198 O O . GLU A 1 156 ? 2.205 2.294 -19.205 1.00 57.88 156 GLU A O 1
ATOM 1203 N N . VAL A 1 157 ? 3.062 3.283 -17.389 1.00 62.19 157 VAL A N 1
ATOM 1204 C CA . VAL A 1 157 ? 1.778 3.324 -16.662 1.00 62.19 157 VAL A CA 1
ATOM 1205 C C . VAL A 1 157 ? 0.942 4.505 -17.144 1.00 62.19 157 VAL A C 1
ATOM 1207 O O . VAL A 1 157 ? -0.271 4.382 -17.260 1.00 62.19 157 VAL A O 1
ATOM 1210 N N . VAL A 1 158 ? 1.588 5.625 -17.483 1.00 68.00 158 VAL A N 1
ATOM 1211 C CA . VAL A 1 158 ? 0.920 6.825 -18.012 1.00 68.00 158 VAL A CA 1
ATOM 1212 C C . VAL A 1 158 ? 0.256 6.546 -19.357 1.00 68.00 158 VAL A C 1
ATOM 1214 O O . VAL A 1 158 ? -0.858 7.010 -19.572 1.00 68.00 158 VAL A O 1
ATOM 1217 N N . ALA A 1 159 ? 0.881 5.748 -20.230 1.00 66.81 159 ALA A N 1
ATOM 1218 C CA . ALA A 1 159 ? 0.312 5.371 -21.525 1.00 66.81 159 ALA A CA 1
ATOM 1219 C C . ALA A 1 159 ? -1.087 4.740 -21.410 1.00 66.81 159 ALA A C 1
ATOM 1221 O O . ALA A 1 159 ? -1.892 4.893 -22.318 1.00 66.81 159 ALA A O 1
ATOM 1222 N N . ARG A 1 160 ? -1.400 4.097 -20.275 1.00 63.34 160 ARG A N 1
ATOM 1223 C CA . ARG A 1 160 ? -2.728 3.528 -20.000 1.00 63.34 160 ARG A CA 1
ATOM 1224 C C . ARG A 1 160 ? -3.807 4.576 -19.777 1.00 63.34 160 ARG A C 1
ATOM 1226 O O . ARG A 1 160 ? -4.967 4.259 -19.928 1.00 63.34 160 ARG A O 1
ATOM 1233 N N . TYR A 1 161 ? -3.440 5.791 -19.390 1.00 66.81 161 TYR A N 1
ATOM 1234 C CA . TYR A 1 161 ? -4.385 6.876 -19.124 1.00 66.81 161 TYR A CA 1
ATOM 1235 C C . TYR A 1 161 ? -4.513 7.840 -20.309 1.00 66.81 161 TYR A C 1
ATOM 1237 O O . TYR A 1 161 ? -5.441 8.645 -20.359 1.00 66.81 161 TYR A O 1
ATOM 1245 N N . VAL A 1 162 ? -3.583 7.798 -21.267 1.00 73.19 162 VAL A N 1
ATOM 1246 C CA . VAL A 1 162 ? -3.598 8.692 -22.429 1.00 73.19 162 VAL A CA 1
ATOM 1247 C C . VAL A 1 162 ? -4.594 8.164 -23.459 1.00 73.19 162 VAL A C 1
ATOM 1249 O O . VAL A 1 162 ? -4.299 7.222 -24.185 1.00 73.19 162 VAL A O 1
ATOM 1252 N N . GLY A 1 163 ? -5.764 8.804 -23.533 1.00 68.75 163 GLY A N 1
ATOM 1253 C CA . GLY A 1 163 ? -6.817 8.450 -24.491 1.00 68.75 163 GLY A CA 1
ATOM 1254 C C . GLY A 1 163 ? -7.612 7.194 -24.129 1.00 68.75 163 GLY A C 1
ATOM 1255 O O . GLY A 1 163 ? -8.302 6.672 -24.996 1.00 68.75 163 GLY A O 1
ATOM 1256 N N . ALA A 1 164 ? -7.500 6.717 -22.887 1.00 62.94 164 ALA A N 1
ATOM 1257 C CA . ALA A 1 164 ? -8.309 5.617 -22.379 1.00 62.94 164 ALA A CA 1
ATOM 1258 C C . ALA A 1 164 ? -9.683 6.114 -21.931 1.00 62.94 164 ALA A C 1
ATOM 1260 O O . ALA A 1 164 ? -9.780 7.113 -21.209 1.00 62.94 164 ALA A O 1
ATOM 1261 N N . GLU A 1 165 ? -10.728 5.389 -22.320 1.00 61.94 165 GLU A N 1
ATOM 1262 C CA . GLU A 1 165 ? -12.030 5.508 -21.678 1.00 61.94 165 GLU A CA 1
ATOM 1263 C C . GLU A 1 165 ? -11.997 4.779 -20.320 1.00 61.94 165 GLU A C 1
ATOM 1265 O O . GLU A 1 165 ? -11.165 3.891 -20.114 1.00 61.94 165 GLU A O 1
ATOM 1270 N N . PRO A 1 166 ? -12.868 5.127 -19.354 1.00 57.56 166 PRO A N 1
ATOM 1271 C CA . PRO A 1 166 ? -12.867 4.508 -18.025 1.00 57.56 166 PRO A CA 1
ATOM 1272 C C . PRO A 1 166 ? -12.896 2.970 -18.037 1.00 57.56 166 PRO A C 1
ATOM 1274 O O . PRO A 1 166 ? -12.267 2.349 -17.183 1.00 57.56 166 PRO A O 1
ATOM 1277 N N . ASP A 1 167 ? -13.565 2.375 -19.027 1.00 55.72 167 ASP A N 1
ATOM 1278 C CA . ASP A 1 167 ? -13.682 0.923 -19.199 1.00 55.72 167 ASP A CA 1
ATOM 1279 C C . ASP A 1 167 ? -12.385 0.273 -19.738 1.00 55.72 167 ASP A C 1
ATOM 1281 O O . ASP A 1 167 ? -12.151 -0.914 -19.519 1.00 55.72 167 ASP A O 1
ATOM 1285 N N . ASP A 1 168 ? -11.494 1.040 -20.380 1.00 53.56 168 ASP A N 1
ATOM 1286 C CA . ASP A 1 168 ? -10.220 0.553 -20.940 1.00 53.56 168 ASP A CA 1
ATOM 1287 C C . ASP A 1 168 ? -9.118 0.387 -19.875 1.00 53.56 168 ASP A C 1
ATOM 1289 O O . ASP A 1 168 ? -8.062 -0.200 -20.129 1.00 53.56 168 ASP A O 1
ATOM 1293 N N . LEU A 1 169 ? -9.340 0.921 -18.671 1.00 55.19 169 LEU A N 1
ATOM 1294 C CA . LEU A 1 169 ? -8.418 0.804 -17.538 1.00 55.19 169 LEU A CA 1
ATOM 1295 C C . LEU A 1 169 ? -8.567 -0.532 -16.787 1.00 55.19 169 LEU A C 1
ATOM 1297 O O . LEU A 1 169 ? -7.733 -0.845 -15.927 1.00 55.19 169 LEU A O 1
ATOM 1301 N N . ASP A 1 170 ? -9.598 -1.314 -17.115 1.00 54.38 170 ASP A N 1
ATOM 1302 C CA . ASP A 1 170 ? -9.907 -2.610 -16.512 1.00 54.38 170 ASP A CA 1
ATOM 1303 C C . ASP A 1 170 ? -9.030 -3.721 -17.124 1.00 54.38 170 ASP A C 1
ATOM 1305 O O . ASP A 1 170 ? -9.403 -4.456 -18.038 1.00 54.38 170 ASP A O 1
ATOM 1309 N N . ASP A 1 171 ? -7.795 -3.840 -16.635 1.00 54.56 171 ASP A N 1
ATOM 1310 C CA . ASP A 1 171 ? -6.834 -4.865 -17.067 1.00 54.56 171 ASP A CA 1
ATOM 1311 C C . ASP A 1 171 ? -7.115 -6.209 -16.350 1.00 54.56 171 ASP A C 1
ATOM 1313 O O . ASP A 1 171 ? -6.231 -6.800 -15.709 1.00 54.56 171 ASP A O 1
ATOM 1317 N N . LEU A 1 172 ? -8.369 -6.697 -16.428 1.00 49.94 172 LEU A N 1
ATOM 1318 C CA . LEU A 1 172 ? -8.837 -7.940 -15.788 1.00 49.94 172 LEU A CA 1
ATOM 1319 C C . LEU A 1 172 ? -7.907 -9.117 -16.083 1.00 49.94 172 LEU A C 1
ATOM 1321 O O . LEU A 1 172 ? -7.627 -9.902 -15.169 1.00 49.94 172 LEU A O 1
ATOM 1325 N N . ALA A 1 173 ? -7.388 -9.184 -17.314 1.00 49.53 173 ALA A N 1
ATOM 1326 C CA . ALA A 1 173 ? -6.503 -10.226 -17.825 1.00 49.53 173 ALA A CA 1
ATOM 1327 C C . ALA A 1 173 ? -5.172 -10.327 -17.054 1.00 49.53 173 ALA A C 1
ATOM 1329 O O . ALA A 1 173 ? -4.681 -11.429 -16.813 1.00 49.53 173 ALA A O 1
ATOM 1330 N N . ARG A 1 174 ? -4.593 -9.211 -16.5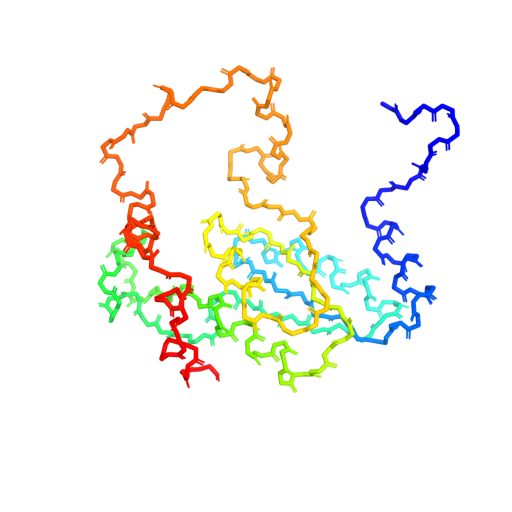78 1.00 49.91 174 ARG A N 1
ATOM 1331 C CA . ARG A 1 174 ? -3.417 -9.258 -15.678 1.00 49.91 174 ARG A CA 1
ATOM 1332 C C . ARG A 1 174 ? -3.773 -9.705 -14.263 1.00 49.91 174 ARG A C 1
ATOM 1334 O O . ARG A 1 174 ? -2.942 -10.288 -13.567 1.00 49.91 174 ARG A O 1
ATOM 1341 N N . GLY A 1 175 ? -5.000 -9.434 -13.832 1.00 48.81 175 GLY A N 1
ATOM 1342 C CA . GLY A 1 175 ? -5.514 -9.921 -12.559 1.00 48.81 175 GLY A CA 1
ATOM 1343 C C . GLY A 1 175 ? -5.891 -11.407 -12.568 1.00 48.81 175 GLY A C 1
ATOM 1344 O O . GLY A 1 175 ? -6.062 -11.977 -11.502 1.00 48.81 175 GLY A O 1
ATOM 1345 N N . GLU A 1 176 ? -6.088 -12.038 -13.729 1.00 47.03 176 GLU A N 1
ATOM 1346 C CA . GLU A 1 176 ? -6.485 -13.457 -13.831 1.00 47.03 176 GLU A CA 1
ATOM 1347 C C . GLU A 1 176 ? -5.375 -14.434 -13.429 1.00 47.03 176 GLU A C 1
ATOM 1349 O O . GLU A 1 176 ? -5.658 -15.575 -13.080 1.00 47.03 176 GLU A O 1
ATOM 1354 N N . SER A 1 177 ? -4.116 -13.990 -13.428 1.00 48.47 177 SER A N 1
ATOM 1355 C CA . SER A 1 177 ? -2.975 -14.813 -13.020 1.00 48.47 177 SER A CA 1
ATOM 1356 C C . SER A 1 177 ? -2.683 -14.773 -11.508 1.00 48.47 177 SER A C 1
ATOM 1358 O O . SER A 1 177 ? -1.561 -15.102 -11.121 1.00 48.47 177 SER A O 1
ATOM 1360 N N . ALA A 1 178 ? -3.610 -14.278 -10.676 1.00 42.12 178 ALA A N 1
ATOM 1361 C CA . ALA A 1 178 ? -3.450 -14.097 -9.225 1.00 42.12 178 ALA A CA 1
ATOM 1362 C C . ALA A 1 178 ? -4.421 -14.964 -8.411 1.00 42.12 178 ALA A C 1
ATOM 1364 O O . ALA A 1 178 ? -5.598 -15.091 -8.819 1.00 42.12 178 ALA A O 1
#